Protein AF-A0A963RT28-F1 (afdb_monomer)

Radius of gyration: 12.52 Å; Cα contacts (8 Å, |Δi|>4): 71; chains: 1; bounding box: 29×28×30 Å

Mean predicted aligned error: 2.71 Å

Nearest PDB structures (foldseek):
  3hqx-assembly1_A-2  TM=9.744E-01  e=1.447E-02  Acinetobacter baylyi ADP1
  5uv5-assembly1_A  TM=4.661E-01  e=1.768E-01  Human immunodeficiency virus type 1 BH10
  8u6j-assembly1_A  TM=4.544E-01  e=3.023E-01  Human immunodeficiency virus 1
  7z2g-assembly1_A  TM=4.454E-01  e=3.208E-01  Human immunodeficiency virus type 1 BH10
  1jlc-assembly1_A  TM=4.549E-01  e=5.822E-01  HIV-1 M:B_HXB2R

Solvent-accessible surface area (backbone atoms only — not comparable to full-atom values): 4337 Å² total; per-residue (Å²): 136,65,76,88,77,79,82,77,58,54,72,45,84,68,69,49,73,38,78,96,64,38,32,37,33,30,46,31,30,41,87,88,67,53,76,49,71,54,69,51,73,50,101,74,91,81,90,84,86,73,94,63,94,79,87,85,80,81,62,76,88,134

Structure (mmCIF, N/CA/C/O backbone):
data_AF-A0A963RT28-F1
#
_entry.id   AF-A0A963RT28-F1
#
loop_
_atom_site.group_PDB
_atom_site.id
_atom_site.type_symbol
_atom_site.label_atom_id
_atom_site.label_alt_id
_atom_site.label_comp_id
_atom_site.label_asym_id
_atom_site.label_entity_id
_atom_site.label_seq_id
_atom_site.pdbx_PDB_ins_code
_atom_site.Cartn_x
_atom_site.Cartn_y
_atom_site.Cartn_z
_atom_site.occupancy
_atom_site.B_iso_or_equiv
_atom_site.auth_seq_id
_atom_site.auth_comp_id
_atom_site.auth_asym_id
_atom_site.auth_atom_id
_atom_site.pdbx_PDB_model_num
ATOM 1 N N . MET A 1 1 ? -8.154 -17.761 -0.032 1.00 63.22 1 MET A N 1
ATOM 2 C CA . MET A 1 1 ? -9.212 -16.738 -0.141 1.00 63.22 1 MET A CA 1
ATOM 3 C C . MET A 1 1 ? -8.494 -15.412 -0.119 1.00 63.22 1 MET A C 1
ATOM 5 O O . MET A 1 1 ? -7.805 -15.166 0.860 1.00 63.22 1 MET A O 1
ATOM 9 N N . THR A 1 2 ? -8.538 -14.664 -1.215 1.00 83.12 2 THR A N 1
ATOM 10 C CA . THR A 1 2 ? -7.969 -13.314 -1.303 1.00 83.12 2 THR A CA 1
ATOM 11 C C . THR A 1 2 ? -8.987 -12.308 -0.781 1.00 83.12 2 THR A C 1
ATOM 13 O O . THR A 1 2 ? -10.193 -12.490 -0.954 1.00 83.12 2 THR A O 1
ATOM 16 N N . THR A 1 3 ? -8.513 -11.279 -0.088 1.00 93.94 3 THR A N 1
ATOM 17 C CA . THR A 1 3 ? -9.366 -10.223 0.459 1.00 93.94 3 THR A CA 1
ATOM 18 C C . THR A 1 3 ? -9.726 -9.206 -0.625 1.00 93.94 3 THR A C 1
ATOM 20 O O . THR A 1 3 ? -8.904 -8.366 -0.984 1.00 93.94 3 THR A O 1
ATOM 23 N N . ASP A 1 4 ? -10.969 -9.243 -1.111 1.00 94.25 4 ASP A N 1
ATOM 24 C CA . ASP A 1 4 ? -11.440 -8.312 -2.152 1.00 94.25 4 ASP A CA 1
ATOM 25 C C . ASP A 1 4 ? -11.912 -6.962 -1.586 1.00 94.25 4 ASP A C 1
ATOM 27 O O . ASP A 1 4 ? -11.824 -5.928 -2.248 1.00 94.25 4 ASP A O 1
ATOM 31 N N . THR A 1 5 ? -12.437 -6.950 -0.355 1.00 95.81 5 THR A N 1
ATOM 32 C CA . THR A 1 5 ? -12.926 -5.733 0.313 1.00 95.81 5 THR A CA 1
ATOM 33 C C . THR A 1 5 ? -12.661 -5.773 1.814 1.00 95.81 5 THR A C 1
ATOM 35 O O . THR A 1 5 ? -12.644 -6.837 2.431 1.00 95.81 5 THR A O 1
ATOM 38 N N . ILE A 1 6 ? -12.484 -4.594 2.416 1.00 96.44 6 ILE A N 1
ATOM 39 C CA . ILE A 1 6 ? -12.355 -4.423 3.866 1.00 96.44 6 ILE A CA 1
ATOM 40 C C . ILE A 1 6 ? -13.368 -3.362 4.295 1.00 96.44 6 ILE A C 1
ATOM 42 O O . ILE A 1 6 ? -13.275 -2.200 3.901 1.00 96.44 6 ILE A O 1
ATOM 46 N N . ALA A 1 7 ? -14.365 -3.772 5.074 1.00 96.94 7 ALA A N 1
ATOM 47 C CA . ALA A 1 7 ? -15.446 -2.895 5.507 1.00 96.94 7 ALA A CA 1
ATOM 48 C C . ALA A 1 7 ? -15.052 -2.039 6.726 1.00 96.94 7 ALA A C 1
ATOM 50 O O . ALA A 1 7 ? -14.201 -2.426 7.524 1.00 96.94 7 ALA A O 1
ATOM 51 N N . ASN A 1 8 ? -15.748 -0.909 6.903 1.00 97.25 8 ASN A N 1
ATOM 52 C CA . ASN A 1 8 ? -15.678 -0.052 8.096 1.00 97.25 8 ASN A CA 1
ATOM 53 C C . ASN A 1 8 ? -14.272 0.481 8.423 1.00 97.25 8 ASN A C 1
ATOM 55 O O . ASN A 1 8 ? -13.845 0.461 9.575 1.00 97.25 8 ASN A O 1
ATOM 59 N N . VAL A 1 9 ? -13.549 0.969 7.413 1.00 98.19 9 VAL A N 1
ATOM 60 C CA . VAL A 1 9 ? -12.195 1.513 7.589 1.00 98.19 9 VAL A CA 1
ATOM 61 C C . VAL A 1 9 ? -12.188 3.037 7.634 1.00 98.19 9 VAL A C 1
ATOM 63 O O . VAL A 1 9 ? -12.958 3.698 6.938 1.00 98.19 9 VAL A O 1
ATOM 66 N N . THR A 1 10 ? -11.252 3.605 8.394 1.00 98.31 10 THR A N 1
ATOM 67 C CA . THR A 1 10 ? -10.860 5.012 8.238 1.00 98.31 10 THR A CA 1
ATOM 68 C C . THR A 1 10 ? -9.688 5.080 7.267 1.00 98.31 10 THR A C 1
ATOM 70 O O . THR A 1 10 ? -8.583 4.649 7.599 1.00 98.31 10 THR A O 1
ATOM 73 N N . LEU A 1 11 ? -9.924 5.594 6.059 1.00 98.19 11 LEU A N 1
ATOM 74 C CA . LEU A 1 11 ? -8.923 5.669 4.993 1.00 98.19 11 LEU A CA 1
ATOM 75 C C . LEU A 1 11 ? -8.098 6.957 5.081 1.00 98.19 11 LEU A C 1
ATOM 77 O O . LEU A 1 11 ? -8.645 8.058 5.116 1.00 98.19 11 LEU A O 1
ATOM 81 N N . THR A 1 12 ? -6.774 6.830 5.009 1.00 98.50 12 THR A N 1
ATOM 82 C CA . THR A 1 12 ? -5.897 7.971 4.731 1.00 98.50 12 THR A CA 1
ATOM 83 C C . THR A 1 12 ? -5.888 8.231 3.229 1.00 98.50 12 THR A C 1
ATOM 85 O O . THR A 1 12 ? -5.341 7.455 2.445 1.00 98.50 12 THR A O 1
ATOM 88 N N . THR A 1 13 ? -6.498 9.338 2.811 1.00 97.94 13 THR A N 1
ATOM 89 C CA . THR A 1 13 ? -6.651 9.678 1.387 1.00 97.94 13 THR A CA 1
ATOM 90 C C . THR A 1 13 ? -5.343 10.097 0.723 1.00 97.94 13 THR A C 1
ATOM 92 O O . THR A 1 13 ? -5.222 10.004 -0.494 1.00 97.94 13 THR A O 1
ATOM 95 N N . LYS A 1 14 ? -4.339 10.529 1.493 1.00 98.44 14 LYS A N 1
ATOM 96 C CA . LYS A 1 14 ? -3.002 10.802 0.962 1.00 98.44 14 LYS A CA 1
ATOM 97 C C . LYS A 1 14 ? -2.289 9.485 0.656 1.00 98.44 14 LYS A C 1
ATOM 99 O O . LYS A 1 14 ? -2.067 8.682 1.559 1.00 98.44 14 LYS A O 1
ATOM 104 N N . ALA A 1 15 ? -1.911 9.298 -0.604 1.00 98.19 15 ALA A N 1
ATOM 105 C CA . ALA A 1 15 ? -1.132 8.145 -1.032 1.00 98.19 15 ALA A CA 1
ATOM 106 C C . ALA A 1 15 ? 0.319 8.233 -0.539 1.00 98.19 15 ALA A C 1
ATOM 108 O O . ALA A 1 15 ? 0.913 9.316 -0.485 1.00 98.19 15 ALA A O 1
ATOM 109 N N . ASN A 1 16 ? 0.903 7.074 -0.257 1.00 98.31 16 ASN A N 1
ATOM 110 C CA . ASN A 1 16 ? 2.341 6.895 -0.167 1.00 98.31 16 ASN A CA 1
ATOM 111 C C . ASN A 1 16 ? 2.842 6.407 -1.527 1.00 98.31 16 ASN A C 1
ATOM 113 O O . ASN A 1 16 ? 2.332 5.421 -2.061 1.00 98.31 16 ASN A O 1
ATOM 117 N N . VAL A 1 17 ? 3.818 7.115 -2.092 1.00 98.25 17 VAL A N 1
ATOM 118 C CA . VAL A 1 17 ? 4.359 6.848 -3.428 1.00 98.25 17 VAL A CA 1
ATOM 119 C C . VAL A 1 17 ? 5.848 6.576 -3.289 1.00 98.25 17 VAL A C 1
ATOM 121 O O . VAL A 1 17 ? 6.593 7.428 -2.806 1.00 98.25 17 VAL A O 1
ATOM 124 N N . TYR A 1 18 ? 6.274 5.392 -3.717 1.00 97.69 18 TYR A N 1
ATOM 125 C CA . TYR A 1 18 ? 7.658 4.933 -3.645 1.00 97.69 18 TYR A CA 1
ATOM 126 C C . TYR A 1 18 ? 8.153 4.505 -5.024 1.00 97.69 18 TYR A C 1
ATOM 128 O O . TYR A 1 18 ? 7.350 4.255 -5.927 1.00 97.69 18 TYR A O 1
ATOM 136 N N . PHE A 1 19 ? 9.478 4.390 -5.164 1.00 97.81 19 PHE A N 1
ATOM 137 C CA . PHE A 1 19 ? 10.134 3.833 -6.353 1.00 97.81 19 PHE A CA 1
ATOM 138 C C . PHE A 1 19 ? 9.608 4.451 -7.658 1.00 97.81 19 PHE A C 1
ATOM 140 O O . PHE A 1 19 ? 9.138 3.740 -8.537 1.00 97.81 19 PHE A O 1
ATOM 147 N N . GLU A 1 20 ? 9.581 5.785 -7.739 1.00 96.94 20 GLU A N 1
ATOM 148 C CA . GLU A 1 20 ? 9.078 6.520 -8.918 1.00 96.94 20 GLU A CA 1
ATOM 149 C C . GLU A 1 20 ? 7.642 6.139 -9.330 1.00 96.94 20 GLU A C 1
ATOM 151 O O . GLU A 1 20 ? 7.280 6.128 -10.505 1.00 96.94 20 GLU A O 1
ATOM 156 N N . GLY A 1 21 ? 6.801 5.798 -8.351 1.00 97.81 21 GLY A N 1
ATOM 157 C CA . GLY A 1 21 ? 5.411 5.409 -8.587 1.00 97.81 21 GLY A CA 1
ATOM 158 C C . GLY A 1 21 ? 5.216 3.938 -8.942 1.00 97.81 21 GLY A C 1
ATOM 159 O O . GLY A 1 21 ? 4.094 3.539 -9.245 1.00 97.81 21 GLY A O 1
ATOM 160 N N . LYS A 1 22 ? 6.262 3.106 -8.868 1.00 98.38 22 LYS A N 1
ATOM 161 C CA . LYS A 1 22 ? 6.140 1.650 -9.047 1.00 98.38 22 LYS A CA 1
ATOM 162 C C . LYS A 1 22 ? 5.506 0.944 -7.852 1.00 98.38 22 LYS A C 1
ATOM 164 O O . LYS A 1 22 ? 5.047 -0.180 -8.002 1.00 98.38 22 LYS A O 1
ATOM 169 N N . CYS A 1 23 ? 5.426 1.600 -6.697 1.00 98.31 23 CYS A N 1
ATOM 170 C CA . CYS A 1 23 ? 4.631 1.140 -5.564 1.00 98.31 23 CYS A CA 1
ATOM 171 C C . CYS A 1 23 ? 3.818 2.310 -5.012 1.00 98.31 23 CYS A C 1
ATOM 173 O O . CYS A 1 23 ? 4.385 3.307 -4.554 1.00 98.31 23 CYS A O 1
ATOM 175 N N . VAL A 1 24 ? 2.493 2.177 -5.036 1.00 98.62 24 VAL A N 1
ATOM 176 C CA . VAL A 1 24 ? 1.561 3.182 -4.511 1.00 98.62 24 VAL A CA 1
ATOM 177 C C . VAL A 1 24 ? 0.629 2.511 -3.518 1.00 98.62 24 VAL A C 1
ATOM 179 O O . VAL A 1 24 ? 0.021 1.492 -3.838 1.00 98.62 24 VAL A O 1
ATOM 182 N N . SER A 1 25 ? 0.502 3.070 -2.317 1.00 98.38 25 SER A N 1
ATOM 183 C CA . SER A 1 25 ? -0.373 2.520 -1.280 1.00 98.38 25 SER A CA 1
ATOM 184 C C . SER A 1 25 ? -1.119 3.595 -0.501 1.00 98.38 25 SER A C 1
ATOM 186 O O . SER A 1 25 ? -0.686 4.743 -0.395 1.00 98.38 25 SER A O 1
ATOM 188 N N . HIS A 1 26 ? -2.241 3.197 0.090 1.00 98.62 26 HIS A N 1
ATOM 189 C CA . HIS A 1 26 ? -2.972 3.967 1.083 1.00 98.62 26 HIS A CA 1
ATOM 190 C C . HIS A 1 26 ? -2.970 3.223 2.411 1.00 98.62 26 HIS A C 1
ATOM 192 O O . HIS A 1 26 ? -3.208 2.016 2.466 1.00 98.62 26 HIS A O 1
ATOM 198 N N . GLY A 1 27 ? -2.715 3.961 3.488 1.00 98.31 27 GLY A N 1
ATOM 199 C CA . GLY A 1 27 ? -2.900 3.461 4.843 1.00 98.31 27 GLY A CA 1
ATOM 200 C C . GLY A 1 27 ? -4.352 3.615 5.284 1.00 98.31 27 GLY A C 1
ATOM 201 O O . GLY A 1 27 ? -5.006 4.610 4.968 1.00 98.31 27 GLY A O 1
ATOM 202 N N . PHE A 1 28 ? -4.850 2.665 6.061 1.00 98.38 28 PHE A N 1
ATOM 203 C CA . PHE A 1 28 ? -6.151 2.754 6.710 1.00 98.38 28 PHE A CA 1
ATOM 204 C C . PHE A 1 28 ? -6.102 2.140 8.110 1.00 98.38 28 PHE A C 1
ATOM 206 O O . PHE A 1 28 ? -5.217 1.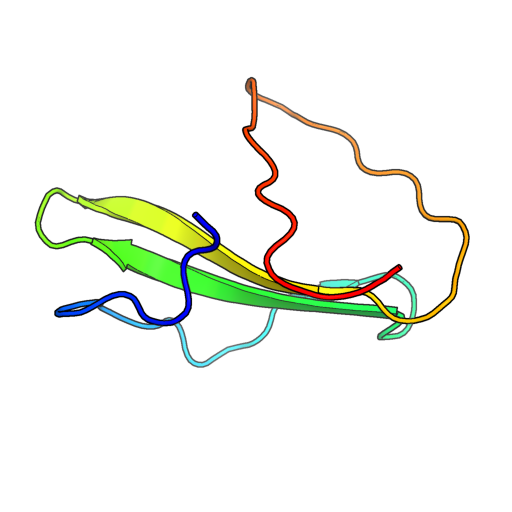343 8.431 1.00 98.38 28 PHE A O 1
ATOM 213 N N . ALA A 1 29 ? -7.049 2.537 8.955 1.00 98.38 29 ALA A N 1
ATOM 214 C CA . ALA A 1 29 ? -7.247 1.964 10.280 1.00 98.38 29 ALA A CA 1
ATOM 215 C C . ALA A 1 29 ? -8.565 1.188 10.329 1.00 98.38 29 ALA A C 1
ATOM 217 O O . ALA A 1 29 ? -9.593 1.662 9.833 1.00 98.38 29 ALA A O 1
ATOM 218 N N . LEU A 1 30 ? -8.515 0.000 10.925 1.00 97.94 30 LEU A N 1
ATOM 219 C CA . LEU A 1 30 ? -9.682 -0.792 11.297 1.00 97.94 30 LEU A CA 1
ATOM 220 C C . LEU A 1 30 ? -10.350 -0.207 12.561 1.00 97.94 30 LEU A C 1
ATOM 222 O O . LEU A 1 30 ? -9.715 0.575 13.276 1.00 97.94 30 LEU A O 1
ATOM 226 N N . PRO A 1 31 ? -11.606 -0.585 12.876 1.00 97.62 31 PRO A N 1
ATOM 227 C CA . PRO A 1 31 ? -12.311 -0.084 14.062 1.00 97.62 31 PRO A CA 1
ATOM 228 C C . PRO A 1 31 ? -11.611 -0.376 15.396 1.00 97.62 31 PRO A C 1
ATOM 230 O O . PRO A 1 31 ? -11.787 0.366 16.356 1.00 97.62 31 PRO A O 1
ATOM 233 N N . ASP A 1 32 ? -10.807 -1.438 15.455 1.00 97.31 32 ASP A N 1
ATOM 234 C CA . ASP A 1 32 ? -10.003 -1.818 16.624 1.00 97.31 32 ASP A CA 1
ATOM 235 C C . ASP A 1 32 ? -8.692 -1.013 16.752 1.00 97.31 32 ASP A C 1
ATOM 237 O O . ASP A 1 32 ? -7.914 -1.227 17.679 1.00 97.31 32 ASP A O 1
ATOM 241 N N . GLY A 1 33 ? -8.435 -0.082 15.827 1.00 96.75 33 GLY A N 1
ATOM 242 C CA . GLY A 1 33 ? -7.213 0.717 15.766 1.00 96.75 33 GLY A CA 1
ATOM 243 C C . GLY A 1 33 ? -6.056 0.042 15.025 1.00 96.75 33 GLY A C 1
ATOM 244 O O . GLY A 1 33 ? -5.016 0.681 14.827 1.00 96.75 33 GLY A O 1
ATOM 245 N N . THR A 1 34 ? -6.218 -1.203 14.564 1.00 96.81 34 THR A N 1
ATOM 246 C CA . THR A 1 34 ? -5.210 -1.903 13.765 1.00 96.81 34 THR A CA 1
ATOM 247 C C . THR A 1 34 ? -4.968 -1.144 12.464 1.00 96.81 34 THR A C 1
ATOM 249 O O . THR A 1 34 ? -5.893 -0.864 11.697 1.00 96.81 34 THR A O 1
ATOM 252 N N . LYS A 1 35 ? -3.702 -0.822 12.189 1.00 97.06 35 LYS A N 1
ATOM 253 C CA . LYS A 1 35 ? -3.291 -0.144 10.956 1.00 97.06 35 LYS A CA 1
ATOM 254 C C . LYS A 1 35 ? -2.916 -1.164 9.893 1.00 97.06 35 LYS A C 1
ATOM 256 O O . LYS A 1 35 ? -2.212 -2.132 10.173 1.00 97.06 35 LYS A O 1
ATOM 261 N N . LYS A 1 36 ? -3.371 -0.924 8.670 1.00 97.62 36 LYS A N 1
ATOM 262 C CA . LYS A 1 36 ? -3.065 -1.725 7.483 1.00 97.62 36 LYS A CA 1
ATOM 263 C C . LYS A 1 36 ? -2.827 -0.803 6.291 1.00 97.62 36 LYS A C 1
ATOM 265 O O . LYS A 1 36 ? -3.125 0.393 6.345 1.00 97.62 36 LYS A O 1
ATOM 270 N N . SER A 1 37 ? -2.292 -1.359 5.214 1.00 97.75 37 SER A N 1
ATOM 271 C CA . SER A 1 37 ? -2.162 -0.679 3.931 1.00 97.75 37 SER A CA 1
ATOM 272 C C . SER A 1 37 ? -2.722 -1.549 2.813 1.00 97.75 37 SER A C 1
ATOM 274 O O . SER A 1 37 ? -2.73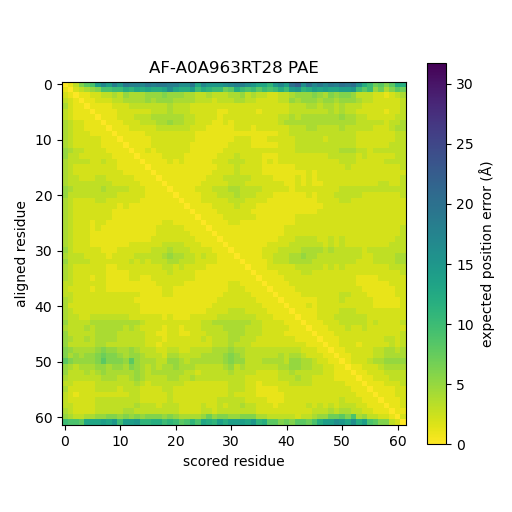0 -2.775 2.899 1.00 97.75 37 SER A O 1
ATOM 276 N N . VAL A 1 38 ? -3.228 -0.894 1.774 1.00 97.81 38 VAL A N 1
ATOM 277 C CA . VAL A 1 38 ? -3.595 -1.518 0.501 1.00 97.81 38 VAL A CA 1
ATOM 278 C C . VAL A 1 38 ? -2.940 -0.715 -0.610 1.00 97.81 38 VAL A C 1
ATOM 280 O O . VAL A 1 38 ? -2.860 0.513 -0.531 1.00 97.81 38 VAL A O 1
ATOM 283 N N . GLY A 1 39 ? -2.421 -1.393 -1.623 1.00 97.56 39 GLY A N 1
ATOM 284 C CA . GLY A 1 39 ? -1.677 -0.736 -2.683 1.00 97.56 39 GLY A CA 1
ATOM 285 C C . GLY A 1 39 ? -1.499 -1.602 -3.912 1.00 97.56 39 GLY A C 1
ATOM 286 O O . GLY A 1 39 ? -1.924 -2.754 -3.952 1.00 97.56 39 GLY A O 1
ATOM 287 N N . VAL A 1 40 ? -0.856 -1.011 -4.910 1.00 98.00 40 VAL A N 1
ATOM 288 C CA . VAL A 1 40 ? -0.508 -1.652 -6.174 1.00 98.00 40 VAL A CA 1
ATOM 289 C C . VAL A 1 40 ? 0.998 -1.559 -6.358 1.00 98.00 40 VAL A C 1
ATOM 291 O O . VAL A 1 40 ? 1.595 -0.492 -6.180 1.00 98.00 40 VAL A O 1
ATOM 294 N N . VAL A 1 41 ? 1.592 -2.685 -6.741 1.00 97.75 41 VAL A N 1
ATOM 295 C CA . VAL A 1 41 ? 2.977 -2.772 -7.195 1.00 97.75 41 VAL A CA 1
ATOM 296 C C . VAL A 1 41 ? 2.954 -3.013 -8.701 1.00 97.75 41 VAL A C 1
ATOM 298 O O . VAL A 1 41 ? 2.334 -3.961 -9.176 1.00 97.75 41 VAL A O 1
ATOM 301 N N . LEU A 1 42 ? 3.577 -2.114 -9.458 1.00 97.81 42 LEU A N 1
ATOM 302 C CA . LEU A 1 42 ? 3.732 -2.228 -10.908 1.00 97.81 42 LEU A CA 1
ATOM 303 C C . LEU A 1 42 ? 4.940 -3.117 -11.248 1.00 97.81 42 LEU A C 1
ATOM 305 O O . LEU A 1 42 ? 5.830 -3.257 -10.409 1.00 97.81 42 LEU A O 1
ATOM 309 N N . PRO A 1 43 ? 5.029 -3.666 -12.477 1.00 97.62 43 PRO A N 1
ATOM 310 C CA . PRO A 1 43 ? 6.155 -4.505 -12.887 1.00 97.62 43 PRO A CA 1
ATOM 311 C C . PRO A 1 43 ? 7.513 -3.828 -12.651 1.00 97.62 43 PRO A C 1
ATOM 313 O O . PRO A 1 43 ? 7.821 -2.806 -13.274 1.00 97.62 43 PRO A O 1
ATOM 316 N N . ALA A 1 44 ? 8.288 -4.390 -11.721 1.00 96.69 44 ALA A N 1
ATOM 317 C CA . ALA A 1 44 ? 9.616 -3.947 -11.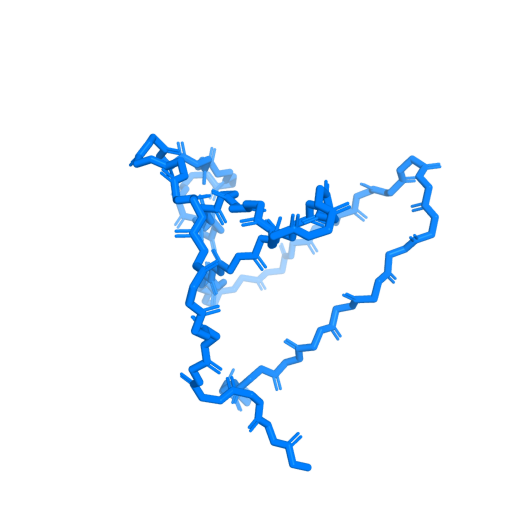305 1.00 96.69 44 ALA A CA 1
ATOM 318 C C . ALA A 1 44 ? 10.252 -4.980 -10.353 1.00 96.69 44 ALA A C 1
ATOM 320 O O . ALA A 1 44 ? 9.555 -5.819 -9.783 1.00 96.69 44 ALA A O 1
ATOM 321 N N . GLU A 1 45 ? 11.561 -4.865 -10.129 1.00 97.00 45 GLU A N 1
ATOM 322 C CA . GLU A 1 45 ? 12.257 -5.513 -9.014 1.00 97.00 45 GLU A CA 1
ATOM 323 C C . GLU A 1 45 ? 12.475 -4.466 -7.915 1.00 97.00 45 GLU A C 1
ATOM 325 O O . GLU A 1 45 ? 13.131 -3.450 -8.146 1.00 97.00 45 GLU A O 1
ATOM 330 N N . LEU A 1 46 ? 11.860 -4.669 -6.748 1.00 96.44 46 LEU A N 1
ATOM 331 C CA . LEU A 1 46 ? 11.825 -3.691 -5.660 1.00 96.44 46 LEU A CA 1
ATOM 332 C C .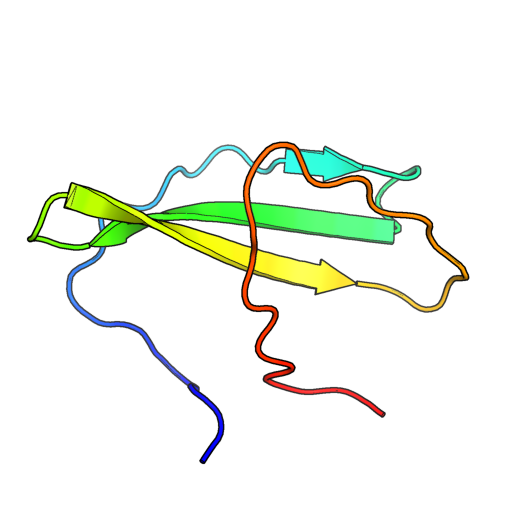 LEU A 1 46 ? 12.268 -4.341 -4.349 1.00 96.44 46 LEU A C 1
ATOM 334 O O . LEU A 1 46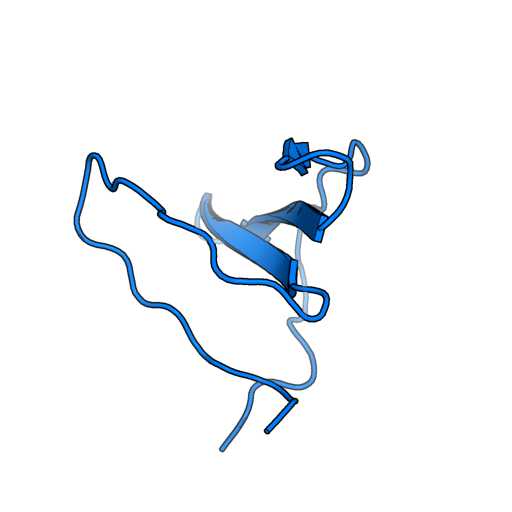 ? 11.808 -5.430 -4.005 1.00 96.44 46 LEU A O 1
ATOM 338 N N . THR A 1 47 ? 13.092 -3.634 -3.578 1.00 96.69 47 THR A N 1
ATOM 339 C CA . THR A 1 47 ? 13.524 -4.080 -2.248 1.00 96.69 47 THR A CA 1
ATOM 340 C C . THR A 1 47 ? 12.777 -3.310 -1.170 1.00 96.69 47 THR A C 1
ATOM 342 O O . THR A 1 47 ? 12.885 -2.086 -1.081 1.00 96.69 47 THR A O 1
ATOM 345 N N . PHE A 1 48 ? 12.061 -4.035 -0.314 1.00 95.75 48 PHE A N 1
ATOM 346 C CA . PHE A 1 48 ? 11.387 -3.487 0.859 1.00 95.75 48 PHE A CA 1
ATOM 347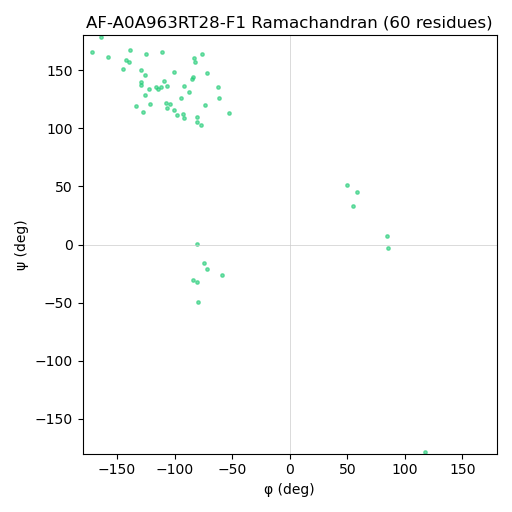 C C . PHE A 1 48 ? 12.143 -3.894 2.125 1.00 95.75 48 PHE A C 1
ATOM 349 O O . PHE A 1 48 ? 12.540 -5.047 2.270 1.00 95.75 48 PHE A O 1
ATOM 356 N N . ASN A 1 49 ? 12.322 -2.947 3.045 1.00 95.88 49 ASN A N 1
ATOM 357 C CA . ASN A 1 49 ? 12.884 -3.207 4.368 1.00 95.88 49 ASN A CA 1
ATOM 358 C C . ASN A 1 49 ? 11.779 -3.068 5.411 1.00 95.88 49 ASN A C 1
ATOM 360 O O . ASN A 1 49 ? 10.971 -2.143 5.330 1.00 95.88 49 ASN A O 1
ATOM 364 N N . THR A 1 50 ? 11.784 -3.937 6.415 1.00 95.31 50 THR A N 1
ATOM 365 C CA . THR A 1 50 ? 10.774 -3.947 7.476 1.00 95.31 50 THR A CA 1
ATOM 366 C C . THR A 1 50 ? 11.403 -3.597 8.818 1.00 95.31 50 THR A C 1
ATOM 368 O O . THR A 1 50 ? 12.440 -4.152 9.180 1.00 95.31 50 THR A O 1
ATOM 371 N N . GLY A 1 51 ? 10.769 -2.699 9.576 1.00 94.31 51 GLY A N 1
ATOM 372 C CA . GLY A 1 51 ? 11.172 -2.423 10.960 1.00 94.31 51 GLY A CA 1
ATOM 373 C C . GLY A 1 51 ? 10.648 -3.479 11.938 1.00 94.31 51 GLY A C 1
ATOM 374 O O . GLY A 1 51 ? 11.403 -4.025 12.736 1.00 94.31 51 GLY A O 1
ATOM 375 N N . ALA A 1 52 ? 9.353 -3.784 11.850 1.00 94.12 52 ALA A N 1
ATOM 376 C CA . ALA A 1 52 ? 8.695 -4.885 12.554 1.00 94.12 52 ALA A CA 1
ATOM 377 C C . ALA A 1 52 ? 8.281 -5.967 11.546 1.00 94.12 52 ALA A C 1
ATOM 379 O O . ALA A 1 52 ? 8.271 -5.708 10.349 1.00 94.12 52 ALA A O 1
ATOM 380 N N . ALA A 1 53 ? 7.935 -7.170 12.009 1.00 95.81 53 ALA A N 1
ATOM 381 C CA . ALA A 1 53 ? 7.453 -8.222 11.115 1.00 95.81 53 ALA A CA 1
ATOM 382 C C . ALA A 1 53 ? 6.145 -7.807 10.417 1.00 95.81 53 ALA A C 1
ATOM 384 O O . ALA A 1 53 ? 5.223 -7.306 11.065 1.00 95.81 53 ALA A O 1
ATOM 385 N N . GLU A 1 54 ? 6.057 -8.057 9.111 1.00 96.00 54 GLU A N 1
ATOM 386 C CA . GLU A 1 54 ? 4.909 -7.695 8.278 1.00 96.00 54 GLU A CA 1
ATOM 387 C C . GLU A 1 54 ? 4.362 -8.916 7.532 1.00 96.00 54 GLU A C 1
ATOM 389 O O . GLU A 1 54 ? 5.107 -9.813 7.138 1.00 96.00 54 GLU A O 1
ATOM 394 N N . ILE A 1 55 ? 3.041 -8.941 7.338 1.00 95.31 55 ILE A N 1
ATOM 395 C CA . ILE A 1 55 ? 2.357 -9.931 6.502 1.00 95.31 55 ILE A CA 1
ATOM 396 C C . ILE A 1 55 ? 1.916 -9.227 5.224 1.00 95.31 55 ILE A C 1
ATOM 398 O O . ILE A 1 55 ? 1.081 -8.323 5.273 1.00 95.31 55 ILE A O 1
ATOM 402 N N . MET A 1 56 ? 2.450 -9.682 4.094 1.00 94.81 56 MET A N 1
ATOM 403 C CA . MET A 1 56 ? 2.050 -9.231 2.765 1.00 94.81 56 MET A CA 1
ATOM 404 C C . MET A 1 56 ? 1.063 -10.235 2.168 1.00 94.81 56 MET A C 1
ATOM 406 O O . MET A 1 56 ? 1.430 -11.367 1.857 1.00 94.81 56 MET A O 1
ATOM 410 N N . GLU A 1 57 ? -0.197 -9.829 2.021 1.00 95.62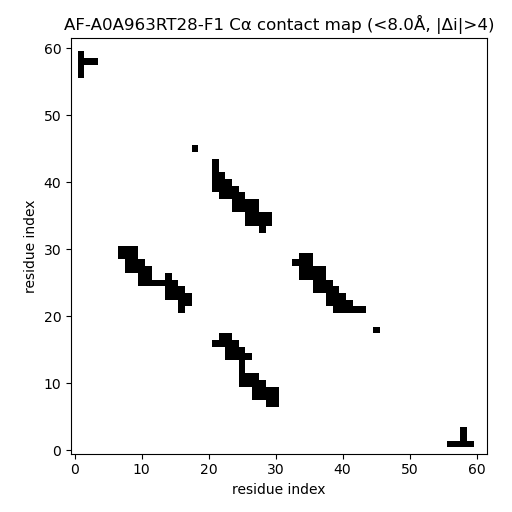 57 GLU A N 1
ATOM 411 C CA . GLU A 1 57 ? -1.216 -10.610 1.315 1.00 95.62 57 G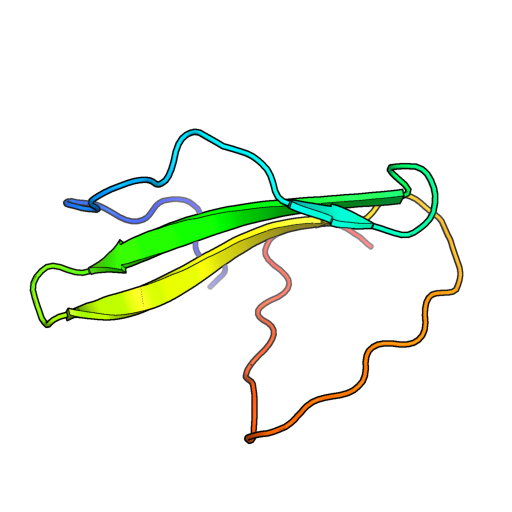LU A CA 1
ATOM 412 C C . GLU A 1 57 ? -1.263 -10.172 -0.154 1.00 95.62 57 GLU A C 1
ATOM 414 O O . GLU A 1 57 ? -1.669 -9.052 -0.468 1.00 95.62 57 GLU A O 1
ATOM 419 N N . CYS A 1 58 ? -0.860 -11.055 -1.070 1.00 94.56 58 CYS A N 1
ATOM 420 C CA . CYS A 1 58 ? -1.009 -10.812 -2.504 1.00 94.56 58 CYS A CA 1
ATOM 421 C C . CYS A 1 58 ? -2.468 -11.046 -2.921 1.00 94.56 58 CYS A C 1
ATOM 423 O O . CYS A 1 58 ? -2.901 -12.189 -3.061 1.00 94.56 58 CYS A O 1
ATOM 425 N N . VAL A 1 59 ? -3.221 -9.960 -3.113 1.00 95.81 59 VAL A N 1
ATOM 426 C CA . VAL A 1 59 ? -4.658 -10.012 -3.446 1.00 95.81 59 VAL A CA 1
ATOM 427 C C . VAL A 1 59 ? -4.936 -10.286 -4.928 1.00 95.81 59 VAL A C 1
ATOM 429 O O . VAL A 1 59 ? -5.924 -10.934 -5.257 1.00 95.81 59 VAL A O 1
ATOM 432 N N . ALA A 1 60 ? -4.068 -9.814 -5.824 1.00 94.44 60 ALA A N 1
ATOM 433 C CA . ALA A 1 60 ? -4.156 -10.006 -7.270 1.00 94.44 60 ALA A CA 1
ATOM 434 C C . ALA A 1 60 ? -2.768 -9.837 -7.913 1.00 94.44 60 ALA A C 1
ATOM 436 O O . ALA A 1 60 ? -1.880 -9.228 -7.312 1.00 94.44 60 ALA A O 1
ATOM 437 N N . GLY A 1 61 ? -2.596 -10.341 -9.138 1.00 89.38 61 GLY A N 1
ATOM 438 C CA . GLY A 1 61 ? -1.327 -10.316 -9.879 1.00 89.38 61 GLY A CA 1
ATOM 439 C C . GLY A 1 61 ? -0.779 -11.717 -10.171 1.00 89.38 61 GLY A C 1
ATOM 440 O O . GLY A 1 61 ? -1.422 -12.714 -9.836 1.00 89.38 61 GLY A O 1
ATOM 441 N N . GLY A 1 62 ? 0.386 -11.778 -10.824 1.00 77.94 62 GLY A N 1
ATOM 442 C CA . GLY A 1 62 ? 1.085 -13.003 -11.224 1.00 77.94 62 GLY A CA 1
ATOM 443 C C . GLY A 1 62 ? 2.508 -12.718 -11.673 1.00 77.94 62 GLY A C 1
ATOM 444 O O . GLY A 1 62 ? 2.708 -11.648 -12.292 1.00 77.94 62 GLY A O 1
#

pLDDT: mean 95.81, std 5.35, range [63.22, 98.62]

Foldseek 3Di:
DADPDDPDKAKDPDWDAPDPNQKIWTWIAHPVRDIDIDIHHHPDDDDDDDPDDDDDGDRDDD

Secondary structure (DSSP, 8-state):
-------S-EE--SPEEEGGGTEEEEEEE-TTS-EEEEEEE-SS------SS-------S--

Sequence (62 aa):
MTTDTIANVTLTTKANVYFEGKCVSHGFALPDGTKKSVGVVLPAELTFNTG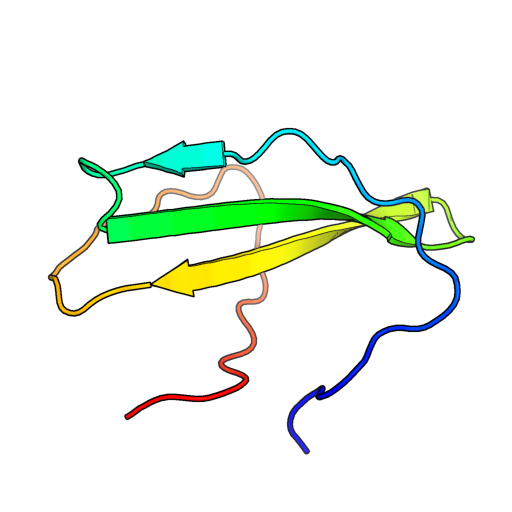AAEIMECVAGG